Protein AF-A0A6G3RUU0-F1 (afdb_monomer)

Radius of gyration: 17.12 Å; Cα contacts (8 Å, |Δi|>4): 110; chains: 1; bounding box: 38×33×56 Å

pLDDT: mean 94.68, std 4.27, range [67.31, 98.31]

Solvent-accessible surface area (backbone atoms only — not comparable to full-atom values): 7045 Å² total; per-residue (Å²): 132,78,93,78,87,85,86,60,63,94,86,61,65,78,88,52,87,84,33,32,62,54,44,80,46,67,61,41,59,69,44,55,69,42,100,46,100,52,20,55,63,53,42,40,53,44,52,52,56,55,50,67,46,28,28,54,63,96,75,62,25,47,76,47,75,49,57,71,72,86,40,67,50,52,48,21,61,77,68,71,31,66,65,66,47,52,55,51,54,51,51,55,24,53,77,71,58,35,68,85,77,38,86,86,84,86,88,86,76,78,83,132

Secondary structure (DSSP, 8-state):
---------TT-----TT-BSEEEE--HHHHHTSS-TTHHHHHHHHHHHHHTTBPPGGGT-EEEE-S-TTSHHHHHHHHT-HHHHHHHHHHHHHHHT-TTSS----------

Mean predicted aligned error: 3.76 Å

Sequence (112 aa):
GAPALVVSTPGAEPVAEGGYAAALLLDGWAMLGRPDLRAAEDALRRWIGAAALVRPQEAGGTVVIMAEPTLRPVQALVRWDPAGHAVRELAERAELGFPPVSRMASVSGAPE

Structure (mmCIF, N/CA/C/O backbone):
data_AF-A0A6G3RUU0-F1
#
_entry.id   AF-A0A6G3RUU0-F1
#
loop_
_atom_site.group_PDB
_atom_site.id
_atom_site.type_symbol
_atom_site.label_atom_id
_atom_site.label_alt_id
_atom_site.label_comp_id
_atom_site.label_asym_id
_atom_site.label_entity_id
_atom_site.label_seq_id
_atom_site.pdbx_PDB_ins_code
_atom_site.Cartn_x
_atom_site.Cartn_y
_atom_site.Cartn_z
_atom_site.occupancy
_atom_site.B_iso_or_equiv
_atom_site.auth_seq_id
_atom_site.auth_comp_id
_atom_site.auth_asym_id
_atom_site.auth_atom_id
_atom_site.pdbx_PDB_model_num
ATOM 1 N N . GLY A 1 1 ? -14.092 10.480 21.339 1.00 67.31 1 GLY A N 1
ATOM 2 C CA . GLY A 1 1 ? -15.148 11.058 20.480 1.00 67.31 1 GLY A CA 1
ATOM 3 C C . GLY A 1 1 ? -16.271 10.058 20.278 1.00 67.31 1 GLY A C 1
ATOM 4 O O . GLY A 1 1 ? -16.137 8.926 20.730 1.00 67.31 1 GLY A O 1
ATOM 5 N N . ALA A 1 2 ? -17.364 10.465 19.629 1.00 86.88 2 ALA A N 1
ATOM 6 C CA . ALA A 1 2 ? -18.392 9.523 19.183 1.00 86.88 2 ALA A CA 1
ATOM 7 C C . ALA A 1 2 ? -17.839 8.617 18.061 1.00 86.88 2 ALA A C 1
ATOM 9 O O . ALA A 1 2 ? -16.938 9.049 17.337 1.00 86.88 2 ALA A O 1
ATOM 10 N N . PRO A 1 3 ? -18.352 7.385 17.902 1.00 91.75 3 PRO A N 1
ATOM 11 C CA . PRO A 1 3 ? -18.002 6.535 16.768 1.00 91.75 3 PRO A CA 1
ATOM 12 C C . PRO A 1 3 ? -18.292 7.239 15.437 1.00 91.75 3 PRO A C 1
ATOM 14 O O . PRO A 1 3 ? -19.373 7.800 15.257 1.00 91.75 3 PRO A O 1
ATOM 17 N N . ALA A 1 4 ? -17.336 7.204 14.511 1.00 94.19 4 ALA A N 1
ATOM 18 C CA . ALA A 1 4 ? -17.455 7.837 13.203 1.00 94.19 4 ALA A CA 1
ATOM 19 C C . ALA A 1 4 ? -16.736 7.017 12.126 1.00 94.19 4 ALA A C 1
ATOM 21 O O . ALA A 1 4 ? -15.7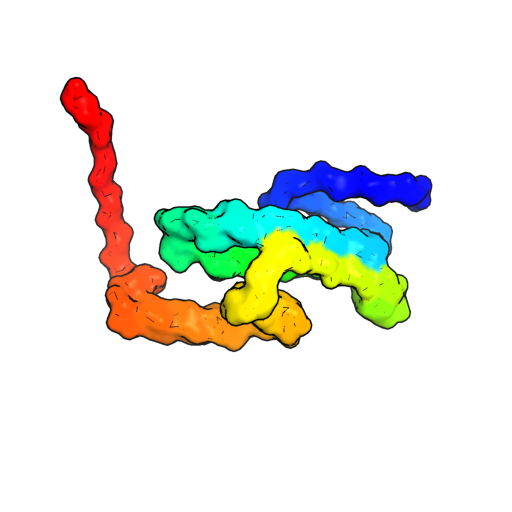44 6.342 12.405 1.00 94.19 4 ALA A O 1
ATOM 22 N N . LEU A 1 5 ? -17.230 7.116 10.891 1.00 95.94 5 LEU A N 1
ATOM 23 C CA . LEU A 1 5 ? -16.543 6.639 9.695 1.00 95.94 5 LEU A CA 1
ATOM 24 C C . LEU A 1 5 ? -15.839 7.826 9.036 1.00 95.94 5 LEU A C 1
ATOM 26 O O . LEU A 1 5 ? -16.473 8.838 8.744 1.00 95.94 5 LEU A O 1
ATOM 30 N N . VAL A 1 6 ? -14.540 7.688 8.790 1.00 96.25 6 VAL A N 1
ATOM 31 C CA . VAL A 1 6 ? -13.748 8.683 8.063 1.00 96.25 6 VAL A CA 1
ATOM 32 C C . VAL A 1 6 ? -13.475 8.144 6.666 1.00 96.25 6 VAL A C 1
ATOM 34 O O . VAL A 1 6 ? -12.916 7.060 6.519 1.00 96.25 6 VAL A O 1
ATOM 37 N N . VAL A 1 7 ? -13.881 8.901 5.647 1.00 96.19 7 VAL A N 1
ATOM 38 C CA . VAL A 1 7 ? -13.552 8.627 4.245 1.00 96.19 7 VAL A CA 1
ATOM 39 C C . VAL A 1 7 ? -12.529 9.663 3.807 1.00 96.19 7 VAL A C 1
ATOM 41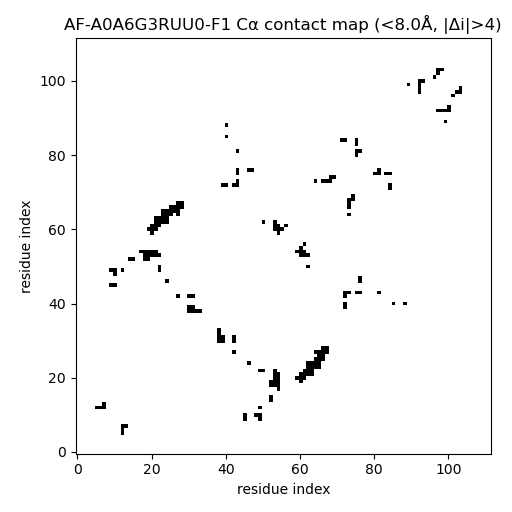 O O . VAL A 1 7 ? -12.780 10.864 3.908 1.00 96.19 7 VAL A O 1
ATOM 44 N N . SER A 1 8 ? -11.379 9.201 3.331 1.00 93.56 8 SER A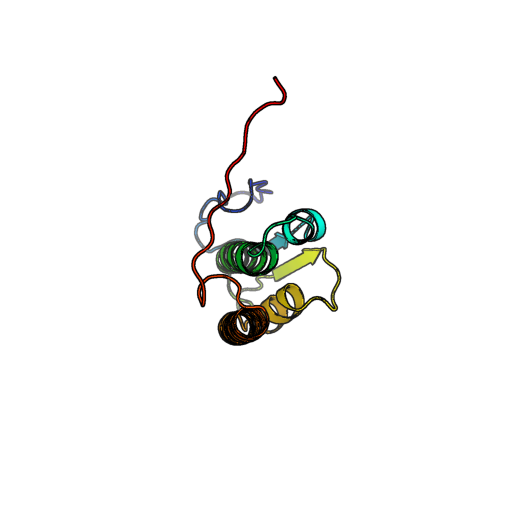 N 1
ATOM 45 C CA . SER A 1 8 ? -10.261 10.065 2.961 1.00 93.56 8 SER A CA 1
ATOM 46 C C . SER A 1 8 ? -9.694 9.661 1.611 1.00 93.56 8 SER A C 1
ATOM 48 O O . SER A 1 8 ? -9.633 8.483 1.266 1.00 93.56 8 SER A O 1
ATOM 50 N N . THR A 1 9 ? -9.242 10.658 0.854 1.00 91.31 9 THR A N 1
ATOM 51 C CA . THR A 1 9 ? -8.378 10.428 -0.304 1.00 91.31 9 THR A CA 1
ATOM 52 C C . THR A 1 9 ? -7.099 9.730 0.172 1.00 91.31 9 THR A C 1
ATOM 54 O O . THR A 1 9 ? -6.526 10.198 1.157 1.00 91.31 9 THR A O 1
ATOM 57 N N . PRO A 1 10 ? -6.608 8.673 -0.506 1.00 88.94 10 PRO A N 1
ATOM 58 C CA . PRO A 1 10 ? -5.426 7.946 -0.051 1.00 88.94 10 PRO A CA 1
ATOM 59 C C . PRO A 1 10 ? -4.214 8.859 0.166 1.00 88.94 10 PRO A C 1
ATOM 61 O O . PRO A 1 10 ? -3.743 9.488 -0.791 1.00 88.94 10 PRO A O 1
ATOM 64 N N . GLY A 1 11 ? -3.678 8.886 1.385 1.00 89.94 11 GLY A N 1
ATOM 65 C CA . GLY A 1 11 ? -2.588 9.769 1.821 1.00 89.94 11 GLY A CA 1
ATOM 66 C C . GLY A 1 11 ? -3.035 11.082 2.481 1.00 89.94 11 GLY A C 1
ATOM 67 O O . GLY A 1 11 ? -2.181 11.892 2.836 1.00 89.94 11 GLY A O 1
ATOM 68 N N . ALA A 1 12 ? -4.341 11.319 2.618 1.00 95.00 12 ALA A N 1
ATOM 69 C CA . ALA A 1 12 ? -4.928 12.469 3.312 1.00 95.00 12 ALA A CA 1
ATOM 70 C C . ALA A 1 12 ? -5.751 12.045 4.543 1.00 95.00 12 ALA A C 1
ATOM 72 O O . ALA A 1 12 ? -6.627 12.783 5.000 1.00 95.00 12 ALA A O 1
ATOM 73 N N . GLU A 1 13 ? -5.512 10.839 5.053 1.00 95.50 13 GLU A N 1
ATOM 74 C CA . GLU A 1 13 ? -6.140 10.327 6.262 1.00 95.50 13 GLU A CA 1
ATOM 75 C C . GLU A 1 13 ? -5.738 11.204 7.463 1.00 95.50 13 GLU A C 1
ATOM 77 O O . GLU A 1 13 ? -4.544 11.431 7.689 1.00 95.50 13 GLU A O 1
ATOM 82 N N . PRO A 1 14 ? -6.696 11.729 8.248 1.00 95.62 14 PRO A N 1
ATOM 83 C CA . PRO A 1 14 ? -6.356 12.485 9.442 1.00 95.62 14 PRO A CA 1
ATOM 84 C C . PRO A 1 14 ? -5.755 11.567 10.512 1.00 95.62 14 PRO A C 1
ATOM 86 O O . PRO A 1 14 ? -6.042 10.376 10.587 1.00 95.62 14 PRO A O 1
ATOM 89 N N . VAL A 1 15 ? -4.929 12.127 11.392 1.00 95.81 15 VAL A N 1
ATOM 90 C CA . VAL A 1 15 ? -4.402 11.372 12.534 1.00 95.81 15 VAL A CA 1
ATOM 91 C C . VAL A 1 15 ? -5.449 11.378 13.646 1.00 95.81 15 VAL A C 1
ATOM 93 O O . VAL A 1 15 ? -5.780 12.432 14.187 1.00 95.81 15 VAL A O 1
ATOM 96 N N . ALA A 1 16 ? -5.977 10.202 13.986 1.00 93.38 16 ALA A N 1
ATOM 97 C CA . ALA A 1 16 ? -6.882 10.031 15.116 1.00 93.38 16 ALA A CA 1
ATOM 98 C C . ALA A 1 16 ? -6.093 9.841 16.421 1.00 93.38 16 ALA A C 1
ATOM 100 O O . ALA A 1 16 ? -5.178 9.018 16.492 1.00 93.38 16 ALA A O 1
ATOM 101 N N . GLU A 1 17 ? -6.469 10.565 17.475 1.00 91.88 17 GLU A N 1
ATOM 102 C CA . GLU A 1 17 ? -5.921 10.347 18.816 1.00 91.88 17 GLU A CA 1
ATOM 103 C C . GLU A 1 17 ? -6.217 8.910 19.282 1.00 91.88 17 GLU A C 1
ATOM 105 O O . GLU A 1 17 ? -7.360 8.456 19.233 1.00 91.88 17 GLU A O 1
ATOM 110 N N . GLY A 1 18 ? -5.180 8.174 19.695 1.00 92.62 18 GLY A N 1
ATOM 111 C CA . GLY A 1 18 ? -5.287 6.754 20.059 1.00 92.62 18 GLY A CA 1
ATOM 112 C C . GLY A 1 18 ? -5.385 5.779 18.874 1.00 92.62 18 GLY A C 1
ATOM 113 O O . GLY A 1 18 ? -5.454 4.570 19.096 1.00 92.62 18 GLY A O 1
ATOM 114 N N . GLY A 1 19 ? -5.347 6.283 17.637 1.00 96.81 19 GLY A N 1
ATOM 115 C CA . GLY A 1 19 ? -5.412 5.491 16.411 1.00 96.81 19 GLY A CA 1
ATOM 116 C C . GLY A 1 19 ? -6.824 5.032 16.041 1.00 96.81 19 GLY A C 1
ATOM 117 O O . GLY A 1 19 ? -7.751 4.996 16.854 1.00 96.81 19 GLY A O 1
ATOM 118 N N . TYR A 1 20 ? -6.998 4.658 14.777 1.00 97.81 20 TYR A N 1
ATOM 119 C CA . TYR A 1 20 ? -8.253 4.096 14.294 1.00 97.81 20 TYR A CA 1
ATOM 120 C C . TYR A 1 20 ? -8.487 2.697 14.866 1.00 97.81 20 TYR A C 1
ATOM 122 O O . TYR A 1 20 ? -7.558 1.903 15.007 1.00 97.81 20 TYR A O 1
ATOM 130 N N . ALA A 1 21 ? -9.750 2.364 15.144 1.00 97.62 21 ALA A N 1
ATOM 131 C CA . ALA A 1 21 ? -10.126 1.002 15.518 1.00 97.62 21 ALA A CA 1
ATOM 132 C C . ALA A 1 21 ? -9.955 0.019 14.349 1.00 97.62 21 ALA A C 1
ATOM 134 O O . ALA A 1 21 ? -9.618 -1.142 14.566 1.00 97.62 21 ALA A O 1
ATOM 135 N N . ALA A 1 22 ? -10.166 0.488 13.117 1.00 97.94 22 ALA A N 1
ATOM 136 C CA . ALA A 1 22 ? -9.927 -0.285 11.912 1.00 97.94 22 ALA A CA 1
ATOM 137 C C . ALA A 1 22 ? -9.663 0.613 10.694 1.00 97.94 22 ALA A C 1
ATOM 139 O O . ALA A 1 22 ? -10.069 1.775 10.689 1.00 97.94 22 ALA A O 1
ATOM 140 N N . ALA A 1 23 ? -9.047 0.048 9.654 1.00 97.62 23 ALA A N 1
ATOM 141 C CA . ALA A 1 23 ? -8.955 0.646 8.322 1.00 97.62 23 ALA A CA 1
ATOM 142 C C . ALA A 1 23 ? -9.456 -0.325 7.245 1.00 97.62 23 ALA A C 1
ATOM 144 O O . ALA A 1 23 ? -9.191 -1.529 7.298 1.00 97.62 23 ALA A O 1
ATOM 145 N N . LEU A 1 24 ? -10.152 0.225 6.249 1.00 97.50 24 LEU A N 1
ATOM 146 C CA . LEU A 1 24 ? -10.579 -0.477 5.042 1.00 97.50 24 LEU A CA 1
ATOM 147 C C . LEU A 1 24 ? -9.822 0.111 3.849 1.00 97.50 24 LEU A C 1
ATOM 149 O O . LEU A 1 24 ? -10.060 1.252 3.457 1.00 97.50 24 LEU A O 1
ATOM 153 N N . LEU A 1 25 ? -8.904 -0.665 3.281 1.00 96.75 25 LEU A N 1
ATOM 154 C CA . LEU A 1 25 ? -8.152 -0.305 2.084 1.00 96.75 25 LEU A CA 1
ATOM 155 C C . LEU A 1 25 ? -8.917 -0.824 0.867 1.00 96.75 25 LEU A C 1
ATOM 157 O O . LEU A 1 25 ? -8.866 -2.012 0.538 1.00 96.75 25 LEU A O 1
ATOM 161 N N . LEU A 1 26 ? -9.681 0.069 0.249 1.00 94.06 26 LEU A N 1
ATOM 162 C CA . LEU A 1 26 ? -10.563 -0.246 -0.871 1.00 94.06 26 LEU A CA 1
ATOM 163 C C . LEU A 1 26 ? -9.866 -0.014 -2.217 1.00 94.06 26 LEU A C 1
ATOM 165 O O . LEU A 1 26 ? -8.843 0.664 -2.296 1.00 94.06 26 LEU A O 1
ATOM 169 N N . ASP A 1 27 ? -10.438 -0.600 -3.270 1.00 90.25 27 ASP A N 1
ATOM 170 C CA . ASP A 1 27 ? -10.041 -0.379 -4.664 1.00 90.25 27 ASP A CA 1
ATOM 171 C C . ASP A 1 27 ? -8.549 -0.599 -4.950 1.00 90.25 27 ASP A C 1
ATOM 173 O O . ASP A 1 27 ? -7.915 0.164 -5.682 1.00 90.25 27 ASP A O 1
ATOM 177 N N . GLY A 1 28 ? -7.971 -1.686 -4.422 1.00 89.50 28 GLY A N 1
ATOM 178 C CA . GLY A 1 28 ? -6.558 -1.996 -4.660 1.00 89.50 28 GLY A CA 1
ATOM 179 C C . GLY A 1 28 ? -6.205 -2.102 -6.151 1.00 89.50 28 GLY A C 1
ATOM 180 O O . GLY A 1 28 ? -5.109 -1.718 -6.561 1.00 89.50 28 GLY A O 1
ATOM 181 N N . TRP 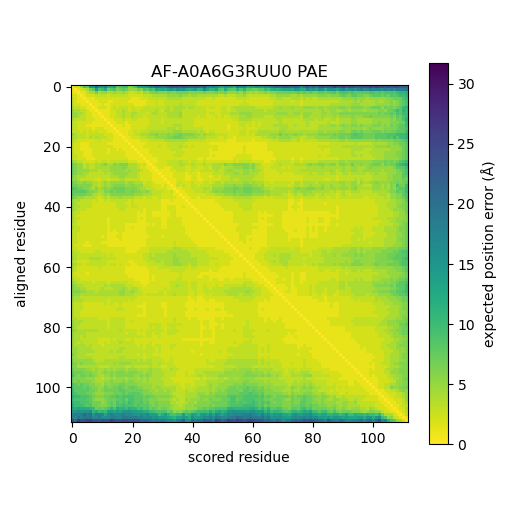A 1 29 ? -7.167 -2.527 -6.977 1.00 91.94 29 TRP A N 1
ATOM 182 C CA . TRP A 1 29 ? -7.065 -2.561 -8.438 1.00 91.94 29 TRP A CA 1
ATOM 183 C C . TRP A 1 29 ? -6.829 -1.174 -9.058 1.00 91.94 29 TRP A C 1
ATOM 185 O O . TRP A 1 29 ? -6.078 -1.065 -10.023 1.00 91.94 29 TRP A O 1
ATOM 195 N N . ALA A 1 30 ? -7.413 -0.108 -8.502 1.00 92.31 30 ALA A N 1
ATOM 196 C CA . ALA A 1 30 ? -7.299 1.242 -9.049 1.00 92.31 30 ALA A CA 1
ATOM 197 C C . ALA A 1 30 ? -5.889 1.814 -8.850 1.00 92.31 30 ALA A C 1
ATOM 199 O O . ALA A 1 30 ? -5.379 2.547 -9.696 1.00 92.31 30 ALA A O 1
ATOM 200 N N . MET A 1 31 ? -5.235 1.457 -7.741 1.00 92.81 31 MET A N 1
ATOM 201 C CA . MET A 1 31 ? -3.845 1.836 -7.492 1.00 92.81 31 MET A CA 1
ATOM 202 C C . MET A 1 31 ? -2.867 0.995 -8.317 1.00 92.81 31 MET A C 1
ATOM 204 O O . MET A 1 31 ? -1.941 1.542 -8.913 1.00 92.81 31 MET A O 1
ATOM 208 N N . LEU A 1 32 ? -3.087 -0.321 -8.362 1.00 94.25 32 LEU A N 1
ATOM 209 C CA . LEU A 1 32 ? -2.179 -1.274 -9.003 1.00 94.25 32 LEU A CA 1
ATOM 210 C C . LEU A 1 32 ? -2.311 -1.329 -10.529 1.00 94.25 32 LEU A C 1
ATOM 212 O O . LEU A 1 32 ? -1.354 -1.686 -11.204 1.00 94.25 32 LEU A O 1
ATOM 216 N N . GLY A 1 33 ? -3.472 -0.972 -11.080 1.00 92.88 33 GLY A N 1
ATOM 217 C CA . GLY A 1 33 ? -3.729 -0.960 -12.522 1.00 92.88 33 GLY A CA 1
ATOM 218 C C . GLY A 1 33 ? -3.193 0.276 -13.249 1.00 92.88 33 GLY A C 1
ATOM 219 O O . GLY A 1 33 ? -3.392 0.407 -14.456 1.00 92.88 33 GLY A O 1
ATOM 220 N N . ARG A 1 34 ? -2.538 1.207 -12.541 1.00 93.38 34 ARG A N 1
ATOM 221 C CA . ARG A 1 34 ? -1.932 2.391 -13.161 1.00 93.38 34 ARG A CA 1
ATOM 222 C C . ARG A 1 34 ? -0.781 1.971 -14.085 1.00 93.38 34 ARG A C 1
ATOM 224 O O . ARG A 1 34 ? 0.070 1.199 -13.647 1.00 93.38 34 ARG A O 1
ATOM 231 N N . PRO A 1 35 ? -0.684 2.523 -15.310 1.00 91.31 35 PRO A N 1
ATOM 232 C CA . PRO A 1 35 ? 0.435 2.273 -16.219 1.00 91.31 35 PRO A CA 1
ATOM 233 C C . PRO A 1 35 ? 1.672 3.076 -15.781 1.00 91.31 35 PRO A C 1
ATOM 235 O O . PRO A 1 35 ? 2.139 3.976 -16.473 1.00 91.31 35 PRO A O 1
ATOM 238 N N . ASP A 1 36 ? 2.158 2.790 -14.578 1.00 91.06 36 ASP A N 1
ATOM 239 C CA . ASP A 1 36 ? 3.232 3.500 -13.894 1.00 91.06 36 ASP A CA 1
ATOM 240 C C . ASP A 1 36 ? 4.209 2.469 -13.316 1.00 91.06 36 ASP A C 1
ATOM 242 O O . ASP A 1 36 ? 3.800 1.562 -12.590 1.00 91.06 36 ASP A O 1
ATOM 246 N N . LEU A 1 37 ? 5.508 2.617 -13.602 1.00 90.44 37 L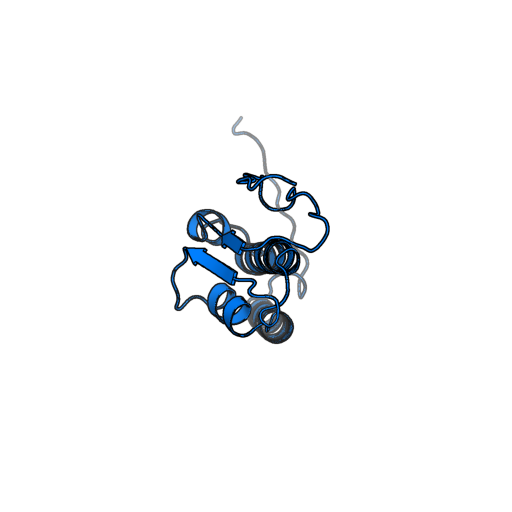EU A N 1
ATOM 247 C CA . LEU A 1 37 ? 6.558 1.722 -13.093 1.00 90.44 37 LEU A CA 1
ATOM 248 C C . LEU A 1 37 ? 6.595 1.660 -11.560 1.00 90.44 37 LEU A C 1
ATOM 250 O O . LEU A 1 37 ? 7.151 0.718 -10.995 1.00 90.44 37 LEU A O 1
ATOM 254 N N . ARG A 1 38 ? 6.048 2.674 -10.882 1.00 92.44 38 ARG A N 1
ATOM 255 C CA . ARG A 1 38 ? 5.996 2.787 -9.421 1.00 92.44 38 ARG A CA 1
ATOM 256 C C . ARG A 1 38 ? 4.644 2.415 -8.827 1.00 92.44 38 ARG A C 1
ATOM 258 O O . ARG A 1 38 ? 4.498 2.529 -7.616 1.00 92.44 38 ARG A O 1
ATOM 265 N N . ALA A 1 39 ? 3.678 1.944 -9.620 1.00 95.19 39 ALA A N 1
ATOM 266 C CA . ALA A 1 39 ? 2.328 1.647 -9.134 1.00 95.19 39 ALA A CA 1
ATOM 267 C C . ALA A 1 39 ? 2.326 0.709 -7.912 1.00 95.19 39 ALA A C 1
ATOM 269 O O . ALA A 1 39 ? 1.674 1.006 -6.912 1.00 95.19 39 ALA A O 1
ATOM 270 N N . ALA A 1 40 ? 3.100 -0.380 -7.962 1.00 95.25 40 ALA A N 1
ATOM 271 C CA . ALA A 1 40 ? 3.223 -1.342 -6.867 1.00 95.25 40 ALA A CA 1
ATOM 272 C C . ALA A 1 40 ? 3.838 -0.725 -5.595 1.00 95.25 40 ALA A C 1
ATOM 274 O O . ALA A 1 40 ? 3.255 -0.823 -4.512 1.00 95.25 40 ALA A O 1
ATOM 275 N N . GLU A 1 41 ? 4.978 -0.042 -5.735 1.00 95.50 41 GLU A N 1
ATOM 276 C CA . GLU A 1 41 ? 5.688 0.622 -4.634 1.00 95.50 41 GLU A CA 1
ATOM 277 C C . GLU A 1 41 ? 4.835 1.720 -3.984 1.00 95.50 41 GLU A C 1
ATOM 279 O O . GLU A 1 41 ? 4.738 1.805 -2.757 1.00 95.50 41 GLU A O 1
ATOM 284 N N . ASP A 1 42 ? 4.190 2.555 -4.800 1.00 95.81 42 ASP A N 1
ATOM 285 C CA . ASP A 1 42 ? 3.337 3.642 -4.333 1.00 95.81 42 ASP A CA 1
ATOM 286 C C . ASP A 1 42 ? 2.069 3.110 -3.656 1.00 95.81 42 ASP A C 1
ATOM 288 O O . ASP A 1 42 ? 1.659 3.666 -2.633 1.00 95.81 42 ASP A O 1
ATOM 292 N N . ALA A 1 43 ? 1.466 2.036 -4.180 1.00 96.50 43 ALA A N 1
ATOM 293 C CA . ALA A 1 43 ? 0.333 1.368 -3.546 1.00 96.50 43 ALA A CA 1
ATOM 294 C C . ALA A 1 43 ? 0.707 0.850 -2.157 1.00 96.50 43 ALA A C 1
ATOM 296 O O . ALA A 1 43 ? 0.076 1.236 -1.170 1.00 96.50 43 ALA A O 1
ATOM 297 N N . LEU A 1 44 ? 1.789 0.070 -2.062 1.00 97.62 44 LEU A N 1
ATOM 298 C CA . LEU A 1 44 ? 2.252 -0.459 -0.783 1.00 97.62 44 LEU A CA 1
ATOM 299 C C . LEU A 1 44 ? 2.596 0.662 0.206 1.00 97.62 44 LEU A C 1
ATOM 301 O O . LEU A 1 44 ? 2.202 0.584 1.370 1.00 97.62 44 LEU A O 1
ATOM 305 N N . ARG A 1 45 ? 3.266 1.732 -0.251 1.00 96.88 45 ARG A N 1
ATOM 306 C CA . ARG A 1 45 ? 3.586 2.896 0.591 1.00 96.88 45 ARG A CA 1
ATOM 307 C C . ARG A 1 45 ? 2.326 3.519 1.190 1.00 96.88 45 ARG A C 1
ATOM 309 O O . ARG A 1 45 ? 2.310 3.796 2.388 1.00 96.88 45 ARG A O 1
ATOM 316 N N . ARG A 1 46 ? 1.278 3.748 0.387 1.00 96.31 46 ARG A N 1
ATOM 317 C CA . ARG A 1 46 ? 0.026 4.336 0.898 1.00 96.31 46 ARG A CA 1
ATOM 318 C C . ARG A 1 46 ? -0.702 3.388 1.843 1.00 96.31 46 ARG A C 1
ATOM 320 O O . ARG A 1 46 ? -1.165 3.830 2.887 1.00 96.31 46 ARG A O 1
ATOM 327 N N . TRP A 1 47 ? -0.765 2.100 1.516 1.00 97.50 47 TRP A N 1
ATOM 328 C CA . TRP A 1 47 ? -1.432 1.105 2.358 1.00 97.50 47 TRP A CA 1
ATOM 329 C C . TRP A 1 47 ? -0.763 0.938 3.715 1.00 97.50 47 TRP A C 1
ATOM 331 O O . TRP A 1 47 ? -1.459 0.900 4.724 1.00 97.50 47 TRP A O 1
ATOM 341 N N . ILE A 1 48 ? 0.569 0.895 3.758 1.00 97.50 48 ILE A N 1
ATOM 342 C CA . ILE A 1 48 ? 1.318 0.840 5.018 1.00 97.50 48 ILE A CA 1
ATOM 343 C C . ILE A 1 48 ? 1.133 2.132 5.813 1.00 97.50 48 ILE A C 1
ATOM 345 O O . ILE A 1 48 ? 0.933 2.067 7.022 1.00 97.50 48 ILE A O 1
ATOM 349 N N . GLY A 1 49 ? 1.142 3.293 5.148 1.00 97.19 49 GLY A N 1
ATOM 350 C CA . GLY A 1 49 ? 0.865 4.578 5.794 1.00 97.19 49 GLY A CA 1
ATOM 351 C C . GLY A 1 49 ? -0.508 4.607 6.470 1.00 97.19 49 GLY A C 1
ATOM 352 O O . GLY A 1 49 ? -0.599 4.931 7.649 1.00 97.19 49 GLY A O 1
ATOM 353 N N . ALA A 1 50 ? -1.558 4.190 5.760 1.00 97.25 50 ALA A N 1
ATOM 354 C CA . ALA A 1 50 ? -2.909 4.109 6.311 1.00 97.25 50 ALA A CA 1
ATOM 355 C C . ALA A 1 50 ? -3.031 3.036 7.411 1.00 97.25 50 ALA A C 1
ATOM 357 O O . ALA A 1 50 ? -3.642 3.282 8.450 1.00 97.25 50 ALA A O 1
ATOM 358 N N . ALA A 1 51 ? -2.415 1.864 7.225 1.00 97.50 51 ALA A N 1
ATOM 359 C CA . ALA A 1 51 ? -2.391 0.795 8.222 1.00 97.50 51 ALA A CA 1
ATOM 360 C C . ALA A 1 51 ? -1.703 1.230 9.526 1.00 97.50 51 ALA A C 1
ATOM 362 O O . ALA A 1 51 ? -2.158 0.861 10.603 1.00 97.50 51 ALA A O 1
ATOM 363 N N . ALA A 1 52 ? -0.659 2.059 9.442 1.00 97.25 52 ALA A N 1
ATOM 364 C CA . ALA A 1 52 ? 0.047 2.593 10.605 1.00 97.25 52 ALA A CA 1
ATOM 365 C C . ALA A 1 52 ? -0.786 3.587 11.438 1.00 97.25 52 ALA A C 1
ATOM 367 O O . ALA A 1 52 ? -0.431 3.864 12.581 1.00 97.25 52 ALA A O 1
ATOM 368 N N . LEU A 1 53 ? -1.891 4.116 10.897 1.00 97.69 53 LEU A N 1
ATOM 369 C CA . LEU A 1 53 ? -2.838 4.942 11.656 1.00 97.69 53 LEU A CA 1
ATOM 370 C C . LEU A 1 53 ? -3.815 4.097 12.487 1.00 97.69 53 LEU A C 1
ATOM 372 O O . LEU A 1 53 ? -4.526 4.636 13.339 1.00 97.69 53 LEU A O 1
ATOM 376 N N . VAL A 1 54 ? -3.886 2.787 12.241 1.00 98.31 54 VAL A N 1
ATOM 377 C CA . VAL A 1 54 ? -4.700 1.856 13.026 1.00 98.31 54 VAL A CA 1
ATOM 378 C C . VAL A 1 54 ? -3.952 1.506 14.304 1.00 98.31 54 VAL A C 1
ATOM 380 O O . VAL A 1 54 ? -2.742 1.283 14.299 1.00 98.31 54 VAL A O 1
ATOM 383 N N . ARG A 1 55 ? -4.677 1.454 15.422 1.00 97.69 55 ARG A N 1
ATOM 384 C CA . ARG A 1 55 ? -4.105 1.034 16.705 1.00 97.69 55 ARG A CA 1
ATOM 385 C C . ARG A 1 55 ? -3.511 -0.387 16.613 1.00 97.69 55 ARG A C 1
ATOM 387 O O . ARG A 1 55 ? -3.956 -1.171 15.774 1.00 97.69 55 ARG A O 1
ATOM 394 N N . PRO A 1 56 ? -2.566 -0.761 17.490 1.00 96.62 56 PRO A N 1
ATOM 395 C CA . PRO A 1 56 ? -1.971 -2.095 17.471 1.00 96.62 56 PRO A CA 1
ATOM 396 C C . PRO A 1 56 ? -2.991 -3.231 17.621 1.00 96.62 56 PRO A C 1
ATOM 398 O O . PRO A 1 56 ? -4.088 -3.048 18.164 1.00 96.62 56 PRO A O 1
ATOM 401 N N . GLN A 1 57 ? -2.614 -4.432 17.181 1.00 95.50 57 GLN A N 1
ATOM 402 C CA . GLN A 1 57 ? -3.478 -5.612 17.262 1.00 95.50 57 GLN A CA 1
ATOM 403 C C . GLN A 1 57 ? -3.812 -5.969 18.717 1.00 95.50 57 GLN A C 1
ATOM 405 O O . GLN A 1 57 ? -4.956 -6.316 19.008 1.00 95.50 57 GLN A O 1
ATOM 410 N N . GLU A 1 58 ? -2.863 -5.816 19.644 1.00 97.31 58 GLU A N 1
ATOM 411 C CA . GLU A 1 58 ? -3.075 -6.009 21.084 1.00 97.31 58 GLU A CA 1
ATOM 412 C C . GLU A 1 58 ? -4.111 -5.041 21.681 1.00 97.31 58 GLU A C 1
ATOM 414 O O . GLU A 1 58 ? -4.733 -5.349 22.696 1.00 97.31 58 GLU A O 1
ATOM 419 N N . ALA A 1 59 ? -4.355 -3.905 21.020 1.00 96.81 59 ALA A N 1
ATOM 420 C CA . ALA A 1 59 ? -5.416 -2.957 21.351 1.00 96.81 59 ALA A CA 1
ATOM 421 C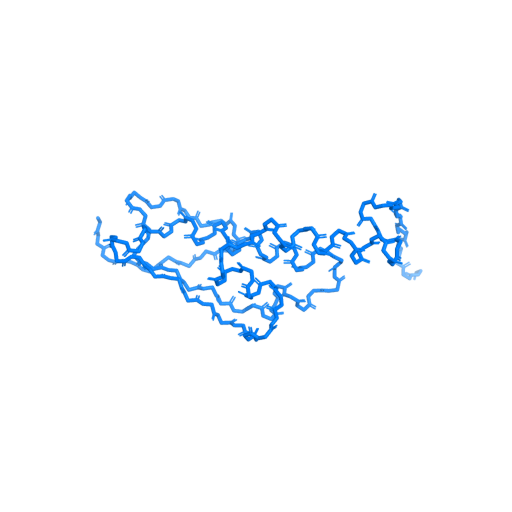 C . ALA A 1 59 ? -6.701 -3.188 20.526 1.00 96.81 59 ALA A C 1
ATOM 423 O O . ALA A 1 59 ? -7.628 -2.378 20.579 1.00 96.81 59 ALA A O 1
ATOM 424 N N . GLY A 1 60 ? -6.773 -4.278 19.754 1.00 96.81 60 GLY A N 1
ATOM 425 C CA . GLY A 1 60 ? -7.917 -4.652 18.924 1.00 96.81 60 GLY A CA 1
ATOM 426 C C . GLY A 1 60 ? -8.036 -3.847 17.630 1.00 96.81 60 GLY A C 1
ATOM 427 O O . GLY A 1 60 ? -9.155 -3.536 17.219 1.00 96.81 60 GLY A O 1
ATOM 428 N N . GLY A 1 61 ? -6.921 -3.411 17.041 1.00 98.06 61 GLY A N 1
ATOM 429 C CA . GLY A 1 61 ? -6.895 -2.807 15.708 1.00 98.06 61 GLY A CA 1
ATOM 430 C C . GLY A 1 61 ? -7.037 -3.834 14.585 1.00 98.06 61 GLY A C 1
ATOM 431 O O . GLY A 1 61 ? -6.647 -4.992 14.732 1.00 98.06 61 GLY A O 1
ATOM 432 N N . THR A 1 62 ? -7.617 -3.440 13.451 1.00 98.06 62 THR A N 1
ATOM 433 C CA . THR A 1 62 ? -7.779 -4.332 12.289 1.00 98.06 62 THR A CA 1
ATOM 434 C C . THR A 1 62 ? -7.620 -3.582 10.972 1.00 98.06 62 THR A C 1
ATOM 436 O O . THR A 1 62 ? -8.206 -2.523 10.773 1.00 98.06 62 THR A O 1
ATOM 439 N N . VAL A 1 63 ? -6.864 -4.154 10.038 1.00 98.06 63 VAL A N 1
ATOM 440 C CA . VAL A 1 63 ? -6.741 -3.645 8.667 1.00 98.06 63 VAL A CA 1
ATOM 441 C C . VAL A 1 63 ? -7.318 -4.686 7.720 1.00 98.06 63 VAL A C 1
ATOM 443 O O . VAL A 1 63 ? -6.948 -5.857 7.786 1.00 98.06 63 VAL A O 1
ATOM 446 N N . VAL A 1 64 ? -8.210 -4.260 6.831 1.00 97.44 64 VAL A N 1
ATOM 447 C CA . VAL A 1 64 ? -8.755 -5.101 5.758 1.00 97.44 64 VAL A CA 1
ATOM 448 C C . VAL A 1 64 ? -8.371 -4.483 4.424 1.00 97.44 64 VAL A C 1
ATOM 450 O O . VAL A 1 64 ? -8.526 -3.279 4.236 1.00 97.44 64 VAL A O 1
ATOM 453 N N . ILE A 1 65 ? -7.895 -5.305 3.491 1.00 97.12 65 ILE A N 1
ATOM 454 C CA . ILE A 1 65 ? -7.582 -4.892 2.123 1.00 97.12 65 ILE A CA 1
ATOM 455 C C . ILE A 1 65 ? -8.467 -5.633 1.121 1.00 97.12 65 ILE A C 1
ATOM 457 O O . ILE A 1 65 ? -8.623 -6.850 1.191 1.00 97.12 65 ILE A O 1
ATOM 461 N N . MET A 1 66 ? -9.031 -4.881 0.179 1.00 95.44 66 MET A N 1
ATOM 462 C CA . MET A 1 66 ? -9.806 -5.377 -0.958 1.00 95.44 66 MET A CA 1
ATOM 463 C C . MET A 1 66 ? -8.925 -5.344 -2.216 1.00 95.44 66 MET A C 1
ATOM 465 O O . MET A 1 66 ? -8.840 -4.329 -2.913 1.00 95.44 66 MET A O 1
ATOM 469 N N . ALA A 1 67 ? -8.219 -6.447 -2.473 1.00 94.44 67 ALA A N 1
ATOM 470 C CA . ALA A 1 67 ? -7.308 -6.619 -3.609 1.00 94.44 67 ALA A CA 1
ATOM 471 C C . ALA A 1 67 ? -7.102 -8.111 -3.942 1.00 94.44 67 ALA A C 1
ATOM 473 O O . ALA A 1 67 ? -7.424 -8.972 -3.125 1.00 94.44 67 ALA A O 1
ATOM 474 N N . GLU A 1 68 ? -6.534 -8.412 -5.117 1.00 95.25 68 GLU A N 1
ATOM 475 C CA . GLU A 1 68 ? -6.148 -9.781 -5.498 1.00 95.25 68 GLU A CA 1
ATOM 476 C C . GLU A 1 68 ? -5.090 -10.322 -4.513 1.00 95.25 68 GLU A C 1
ATOM 478 O O . GLU A 1 68 ? -3.976 -9.782 -4.452 1.00 95.25 68 GLU A O 1
ATOM 483 N N . PRO A 1 69 ? -5.409 -11.365 -3.722 1.00 94.00 69 PRO A N 1
ATOM 484 C CA . PRO A 1 69 ? -4.577 -11.794 -2.603 1.00 94.00 69 PRO A CA 1
ATOM 485 C C . PRO A 1 69 ? -3.204 -12.302 -3.027 1.00 94.00 69 PRO A C 1
ATOM 487 O O . PRO A 1 69 ? -2.274 -12.236 -2.228 1.00 94.00 69 PRO A O 1
ATOM 490 N N . THR A 1 70 ? -3.038 -12.796 -4.253 1.00 95.25 70 THR A N 1
ATOM 491 C CA . THR A 1 70 ? -1.758 -13.359 -4.709 1.00 95.25 70 THR A CA 1
ATOM 492 C C . THR A 1 70 ? -0.724 -12.304 -5.124 1.00 95.25 70 THR A C 1
ATOM 494 O O . THR A 1 70 ? 0.454 -12.632 -5.288 1.00 95.25 70 THR A O 1
ATOM 497 N N . LEU A 1 71 ? -1.110 -11.029 -5.245 1.00 96.00 71 LEU A N 1
ATOM 498 C CA . LEU A 1 71 ? -0.201 -9.962 -5.672 1.00 96.00 71 LEU A CA 1
ATOM 499 C C . LEU A 1 71 ? 0.884 -9.661 -4.632 1.00 96.00 71 LEU A C 1
ATOM 501 O O . LEU A 1 71 ? 0.621 -9.545 -3.433 1.00 96.00 71 LEU A O 1
ATOM 505 N N . ARG A 1 72 ? 2.119 -9.440 -5.103 1.00 95.88 72 ARG A N 1
ATOM 506 C CA . ARG A 1 72 ? 3.287 -9.187 -4.237 1.00 95.88 72 ARG A CA 1
ATOM 507 C C . ARG A 1 72 ? 3.102 -8.005 -3.268 1.00 95.88 72 ARG A C 1
ATOM 509 O O . ARG A 1 72 ? 3.434 -8.194 -2.101 1.00 95.88 72 ARG A O 1
ATOM 516 N N . PRO A 1 73 ? 2.556 -6.836 -3.666 1.00 97.12 73 PRO A N 1
ATOM 517 C CA . PRO A 1 73 ? 2.301 -5.737 -2.727 1.00 97.12 73 PRO A CA 1
ATOM 518 C C . PRO A 1 73 ? 1.306 -6.111 -1.619 1.00 97.12 73 PRO A C 1
ATOM 520 O O . PRO A 1 73 ? 1.516 -5.772 -0.458 1.00 97.12 73 PRO A O 1
ATOM 523 N N . VAL A 1 74 ? 0.255 -6.871 -1.944 1.00 97.62 74 VAL A N 1
ATOM 524 C CA . VAL A 1 74 ? -0.737 -7.340 -0.958 1.00 97.62 74 VAL A CA 1
ATOM 525 C C . VAL A 1 74 ? -0.079 -8.301 0.029 1.00 97.62 74 VAL A C 1
ATOM 527 O O . VAL A 1 74 ? -0.205 -8.159 1.243 1.00 97.62 74 VAL A O 1
ATOM 530 N N . GLN A 1 75 ? 0.705 -9.238 -0.494 1.00 97.81 75 GLN A N 1
ATOM 531 C CA . GLN A 1 75 ? 1.472 -10.196 0.293 1.00 97.81 75 GLN A CA 1
ATOM 532 C C . GLN A 1 75 ? 2.533 -9.533 1.188 1.00 97.81 75 GLN A C 1
ATOM 534 O O . GLN A 1 75 ? 2.797 -10.034 2.283 1.00 97.81 75 GLN A O 1
ATOM 539 N N . ALA A 1 76 ? 3.122 -8.419 0.749 1.00 98.25 76 ALA A N 1
ATOM 540 C CA . ALA A 1 76 ? 4.052 -7.619 1.540 1.00 98.25 76 ALA A CA 1
ATOM 541 C C . ALA A 1 76 ? 3.343 -6.873 2.677 1.00 98.25 76 ALA A C 1
ATOM 543 O O . ALA A 1 76 ? 3.846 -6.873 3.797 1.00 98.25 76 ALA A O 1
ATOM 544 N N . LEU A 1 77 ? 2.158 -6.304 2.427 1.00 97.81 77 LEU A N 1
ATOM 545 C CA . LEU A 1 77 ? 1.340 -5.680 3.471 1.00 97.81 77 LEU A CA 1
ATOM 546 C C . LEU A 1 77 ? 0.939 -6.698 4.547 1.00 97.81 77 LEU A C 1
ATOM 548 O O . LEU A 1 77 ? 1.142 -6.445 5.730 1.00 97.81 77 LEU A O 1
ATOM 552 N N . VAL A 1 78 ? 0.423 -7.863 4.138 1.00 96.81 78 VAL A N 1
ATOM 553 C CA . VAL A 1 78 ? -0.028 -8.924 5.059 1.00 96.81 78 VAL A CA 1
ATOM 554 C C . VAL A 1 78 ? 1.110 -9.437 5.943 1.00 96.81 78 VAL A C 1
ATOM 556 O O . VAL A 1 78 ? 0.900 -9.696 7.124 1.00 96.81 78 VAL A O 1
ATOM 559 N N . ARG A 1 79 ? 2.321 -9.579 5.389 1.00 96.62 79 ARG A N 1
ATOM 560 C CA . ARG A 1 79 ? 3.508 -10.007 6.150 1.00 96.62 79 ARG A CA 1
ATOM 561 C C . ARG A 1 79 ? 4.212 -8.870 6.886 1.00 96.62 79 ARG A C 1
ATOM 563 O O . ARG A 1 79 ? 5.169 -9.144 7.601 1.00 96.62 79 ARG A O 1
ATOM 570 N N . TRP A 1 80 ? 3.772 -7.628 6.688 1.00 96.94 80 TRP A N 1
ATOM 571 C CA . TRP A 1 80 ? 4.469 -6.429 7.144 1.00 96.94 80 TRP A CA 1
ATOM 572 C C . TRP A 1 80 ? 5.950 -6.398 6.707 1.00 96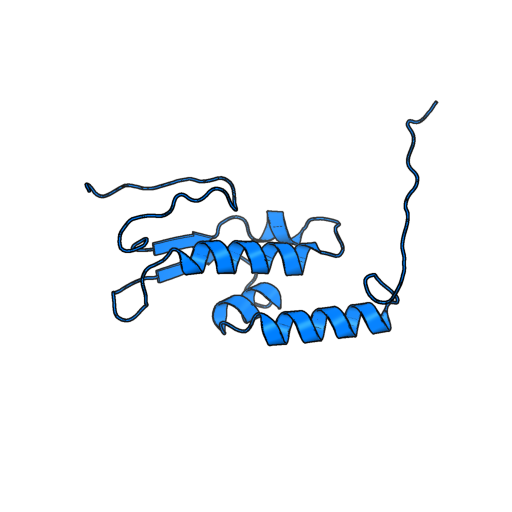.94 80 TRP A C 1
ATOM 574 O O . TRP A 1 80 ? 6.850 -6.124 7.497 1.00 96.94 80 TRP A O 1
ATOM 584 N N . ASP A 1 81 ? 6.204 -6.690 5.425 1.00 98.06 81 ASP A N 1
ATOM 585 C CA . ASP A 1 81 ? 7.546 -6.768 4.819 1.00 98.06 81 ASP A CA 1
ATOM 586 C C . ASP A 1 81 ? 7.731 -5.772 3.648 1.00 98.06 81 ASP A C 1
ATOM 588 O O . ASP A 1 81 ? 7.881 -6.169 2.485 1.00 98.06 81 ASP A O 1
ATOM 592 N N . PRO A 1 82 ? 7.713 -4.449 3.907 1.00 97.31 82 PRO A N 1
ATOM 593 C CA . PRO A 1 82 ? 8.001 -3.456 2.872 1.00 97.31 82 PRO A CA 1
ATOM 594 C C . PRO A 1 82 ? 9.442 -3.517 2.360 1.00 97.31 82 PRO A C 1
ATOM 596 O O . PRO A 1 82 ? 9.690 -3.229 1.190 1.00 97.31 82 PRO A O 1
ATOM 599 N N . ALA A 1 83 ? 10.396 -3.887 3.218 1.00 97.62 83 ALA A N 1
ATOM 600 C CA . ALA A 1 83 ? 11.807 -3.941 2.854 1.00 97.62 83 ALA A CA 1
ATOM 601 C C . ALA A 1 83 ? 12.078 -5.060 1.839 1.00 97.62 83 ALA A C 1
ATOM 603 O O . ALA A 1 83 ? 12.700 -4.816 0.803 1.00 97.62 83 ALA A O 1
ATOM 604 N N . GLY A 1 84 ? 11.556 -6.265 2.085 1.00 97.75 84 GLY A N 1
ATOM 605 C CA . GLY A 1 84 ? 11.668 -7.384 1.156 1.00 97.75 84 GLY A CA 1
ATOM 606 C C . GLY A 1 84 ? 10.933 -7.138 -0.161 1.00 97.75 84 GLY A C 1
ATOM 607 O O . GLY A 1 84 ? 11.401 -7.585 -1.211 1.00 97.75 84 GLY A O 1
ATOM 608 N N . HIS A 1 85 ? 9.824 -6.390 -0.147 1.00 97.88 85 HIS A N 1
ATOM 609 C CA . HIS A 1 85 ? 9.182 -5.926 -1.380 1.00 97.88 85 HIS A CA 1
ATOM 610 C C . HIS A 1 85 ? 10.097 -4.987 -2.179 1.00 97.88 85 HIS A C 1
ATOM 612 O O . HIS A 1 85 ? 10.346 -5.241 -3.355 1.00 97.88 85 HIS A O 1
ATOM 618 N N . ALA A 1 86 ? 10.662 -3.963 -1.534 1.00 96.81 86 ALA A N 1
ATOM 619 C CA . ALA A 1 86 ? 11.526 -2.982 -2.191 1.00 96.81 86 ALA A CA 1
ATOM 620 C C . ALA A 1 86 ? 12.804 -3.603 -2.781 1.00 96.81 86 ALA A C 1
ATOM 622 O O . ALA A 1 86 ? 13.205 -3.249 -3.888 1.00 96.81 86 ALA A O 1
ATOM 623 N N . VAL A 1 87 ? 13.430 -4.555 -2.079 1.00 97.19 87 VAL A N 1
ATOM 624 C CA . VAL A 1 87 ? 14.614 -5.272 -2.589 1.00 97.19 87 VAL A CA 1
ATOM 625 C C . VAL A 1 87 ? 14.286 -6.048 -3.866 1.00 97.19 87 VAL A C 1
ATOM 627 O O . VAL A 1 87 ? 15.071 -6.026 -4.813 1.00 97.19 87 VAL A O 1
ATOM 630 N N . ARG A 1 88 ? 13.121 -6.706 -3.917 1.00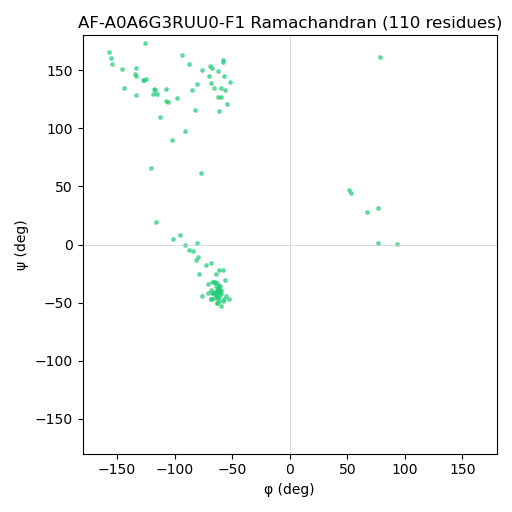 96.06 88 ARG A N 1
ATOM 631 C CA . ARG A 1 88 ? 12.674 -7.449 -5.105 1.00 96.06 88 ARG A CA 1
ATOM 632 C C . ARG A 1 88 ? 12.349 -6.523 -6.274 1.00 96.06 88 ARG A C 1
ATOM 634 O O . ARG A 1 88 ? 12.825 -6.780 -7.373 1.00 96.06 88 ARG A O 1
ATOM 641 N N . GLU A 1 89 ? 11.604 -5.445 -6.033 1.00 95.88 89 GLU A N 1
ATOM 642 C CA . GLU A 1 89 ? 11.289 -4.452 -7.072 1.00 95.88 89 GLU A CA 1
ATOM 643 C C . GLU A 1 89 ? 12.566 -3.818 -7.644 1.00 95.88 89 GLU A C 1
ATOM 645 O O . GLU A 1 89 ? 12.695 -3.649 -8.856 1.00 95.88 89 GLU A O 1
ATOM 650 N N . LEU A 1 90 ? 13.556 -3.520 -6.794 1.00 96.25 90 LEU A N 1
ATOM 651 C CA . LEU A 1 90 ? 14.848 -3.004 -7.244 1.00 96.25 90 LEU A CA 1
ATOM 652 C C . LEU A 1 90 ? 15.608 -4.016 -8.113 1.00 96.25 90 LEU A C 1
ATOM 654 O O . LEU A 1 90 ? 16.174 -3.620 -9.131 1.00 96.25 90 LEU A O 1
ATOM 658 N N . ALA A 1 91 ? 15.626 -5.293 -7.727 1.00 97.00 91 ALA A N 1
ATOM 659 C CA . ALA A 1 91 ? 16.277 -6.346 -8.504 1.00 97.00 91 ALA A CA 1
ATOM 660 C C . ALA A 1 91 ? 15.618 -6.524 -9.883 1.00 97.00 91 ALA A C 1
ATOM 662 O O . ALA A 1 91 ? 16.312 -6.517 -10.896 1.00 97.00 91 ALA A O 1
ATOM 663 N N . GLU A 1 92 ? 14.286 -6.574 -9.942 1.00 95.31 92 GLU A N 1
ATOM 664 C CA . GLU A 1 92 ? 13.540 -6.694 -11.203 1.00 95.31 92 GLU A CA 1
ATOM 665 C C . GLU A 1 92 ? 13.764 -5.477 -12.116 1.00 95.31 92 GLU A C 1
ATOM 667 O O . GLU A 1 92 ? 13.995 -5.611 -13.318 1.00 95.31 92 GLU A O 1
ATOM 672 N N . ARG A 1 93 ? 13.807 -4.266 -11.547 1.00 95.44 93 ARG A N 1
ATOM 673 C CA . ARG A 1 93 ? 14.170 -3.056 -12.302 1.00 95.44 93 ARG A CA 1
ATOM 674 C C . ARG A 1 93 ? 15.60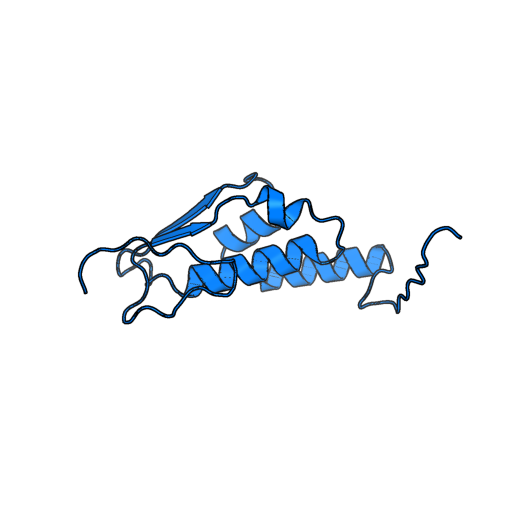4 -3.090 -12.812 1.00 95.44 93 ARG A C 1
ATOM 676 O O . ARG A 1 93 ? 15.851 -2.581 -13.903 1.00 95.44 93 ARG A O 1
ATOM 683 N N . ALA A 1 94 ? 16.532 -3.665 -12.048 1.00 97.00 94 ALA A N 1
ATOM 684 C CA . ALA A 1 94 ? 17.912 -3.841 -12.483 1.00 97.00 94 ALA A CA 1
ATOM 685 C C . ALA A 1 94 ? 17.999 -4.765 -13.704 1.00 97.00 94 ALA A C 1
ATOM 687 O O . ALA A 1 94 ? 18.676 -4.420 -14.672 1.00 97.00 94 ALA A O 1
ATOM 688 N N . GLU A 1 95 ? 17.265 -5.879 -13.690 1.00 97.06 95 GLU A N 1
ATOM 689 C CA . GLU A 1 95 ? 17.190 -6.828 -14.810 1.00 97.06 95 GLU A CA 1
ATOM 690 C C . GLU A 1 95 ? 16.581 -6.199 -16.072 1.00 97.06 95 GLU A C 1
ATOM 692 O O . GLU A 1 95 ? 17.063 -6.439 -17.179 1.00 97.06 95 GLU A O 1
ATOM 697 N N . LEU A 1 96 ? 15.560 -5.352 -15.912 1.00 95.06 96 LEU A N 1
ATOM 698 C CA . LEU A 1 96 ? 14.864 -4.689 -17.021 1.00 95.06 96 LEU A CA 1
ATOM 699 C C . LEU A 1 96 ? 15.502 -3.356 -17.454 1.00 95.06 96 LEU A C 1
ATOM 701 O O . LEU A 1 96 ? 15.050 -2.739 -18.419 1.00 95.06 96 LEU A O 1
ATOM 705 N N . GLY A 1 97 ? 16.534 -2.882 -16.751 1.00 95.56 97 GLY A N 1
ATOM 706 C CA . GLY A 1 97 ? 17.174 -1.593 -17.029 1.00 95.56 97 GLY A CA 1
ATOM 707 C C . GLY A 1 97 ? 16.280 -0.378 -16.748 1.00 95.56 97 GLY A C 1
ATOM 708 O O . GLY A 1 97 ? 16.445 0.669 -17.378 1.00 95.56 97 GLY A O 1
ATOM 709 N N . PHE A 1 98 ? 15.332 -0.484 -15.816 1.00 94.69 98 PHE A N 1
ATOM 710 C CA . PHE A 1 98 ? 14.434 0.608 -15.428 1.00 94.69 98 PHE A CA 1
ATOM 711 C C . PHE A 1 98 ? 15.021 1.495 -14.316 1.00 94.69 98 PHE A C 1
ATOM 713 O O . PHE A 1 98 ? 15.854 1.046 -13.525 1.00 94.69 98 PHE A O 1
ATOM 720 N N . PRO A 1 99 ? 14.598 2.770 -14.191 1.00 93.94 99 PRO A N 1
ATOM 721 C CA . PRO A 1 99 ? 14.992 3.597 -13.055 1.00 93.94 99 PRO A CA 1
ATOM 722 C C . PRO A 1 99 ? 14.705 2.885 -11.719 1.00 93.94 99 PRO A C 1
ATOM 724 O O . PRO A 1 99 ? 13.646 2.277 -11.581 1.00 93.94 99 PRO A O 1
ATOM 727 N N . PRO A 1 100 ? 15.599 2.971 -10.716 1.00 93.38 100 PRO A N 1
ATOM 728 C CA . PRO A 1 100 ? 16.705 3.925 -10.614 1.00 93.38 100 PRO A CA 1
ATOM 729 C C . PRO A 1 100 ? 18.043 3.458 -11.213 1.00 93.38 100 PRO A C 1
ATOM 731 O O . PRO A 1 100 ? 19.000 4.235 -11.165 1.00 93.38 100 PRO A O 1
ATOM 734 N N . VAL A 1 101 ? 18.141 2.239 -11.766 1.00 95.25 101 VAL A N 1
ATOM 735 C CA . VAL A 1 101 ? 19.417 1.738 -12.323 1.00 95.25 101 VAL A CA 1
ATOM 736 C C . VAL A 1 101 ? 19.795 2.415 -13.642 1.00 95.25 101 VAL A C 1
ATOM 738 O O . VAL A 1 101 ? 20.955 2.408 -14.043 1.00 95.25 101 VAL A O 1
ATOM 741 N N . SER A 1 102 ? 18.822 3.057 -14.283 1.00 95.25 102 SER A N 1
ATOM 742 C CA . SER A 1 102 ? 18.991 3.876 -15.476 1.00 95.25 102 SER A CA 1
ATOM 743 C C . SER A 1 102 ? 18.417 5.283 -15.277 1.00 95.25 102 SER A C 1
ATOM 745 O O . SER A 1 102 ? 17.805 5.617 -14.254 1.00 95.25 102 SER A O 1
ATOM 747 N N . ARG A 1 103 ? 18.648 6.151 -16.264 1.00 94.50 103 ARG A N 1
ATOM 748 C CA . ARG A 1 103 ? 17.992 7.456 -16.391 1.00 94.50 103 ARG A CA 1
ATOM 749 C C . ARG A 1 103 ? 17.004 7.371 -17.546 1.00 94.50 103 ARG A C 1
ATOM 751 O O . ARG A 1 103 ? 17.355 6.880 -18.613 1.00 94.50 103 ARG A O 1
ATOM 758 N N . MET A 1 104 ? 15.793 7.867 -17.329 1.00 89.94 104 MET A N 1
ATOM 759 C CA . MET A 1 104 ? 14.724 7.867 -18.324 1.00 89.94 104 MET A CA 1
ATOM 760 C C . MET A 1 104 ? 14.162 9.281 -18.468 1.00 89.94 104 MET A C 1
ATOM 762 O O . MET A 1 104 ? 14.020 9.996 -17.477 1.00 89.94 104 MET A O 1
ATOM 766 N N . ALA A 1 105 ? 13.838 9.665 -19.700 1.00 91.94 105 ALA A N 1
ATOM 767 C CA . ALA A 1 105 ? 13.124 10.889 -20.032 1.00 91.94 105 ALA A CA 1
ATOM 768 C C . ALA A 1 105 ? 12.029 10.557 -21.053 1.00 91.94 105 ALA A C 1
ATOM 770 O O . ALA A 1 105 ? 12.209 9.667 -21.884 1.00 91.94 105 ALA A O 1
ATOM 771 N N . SER A 1 106 ? 10.902 11.265 -20.986 1.00 89.31 106 SER A N 1
ATOM 772 C CA . SER A 1 106 ? 9.830 11.178 -21.980 1.00 89.31 106 SER A CA 1
ATOM 773 C C . SER A 1 106 ? 9.536 12.573 -22.522 1.00 89.31 106 SER A C 1
ATOM 775 O O . SER A 1 106 ? 9.608 13.556 -21.785 1.00 89.31 106 SER A O 1
ATOM 777 N N . VAL A 1 107 ? 9.239 12.657 -23.817 1.00 93.31 107 VAL A N 1
ATOM 778 C CA . VAL A 1 107 ? 8.806 13.887 -24.485 1.00 93.31 107 VAL A CA 1
ATOM 779 C C . VAL A 1 107 ? 7.412 13.622 -25.028 1.00 93.31 107 VAL A C 1
ATOM 781 O O . VAL A 1 107 ? 7.183 12.603 -25.675 1.00 93.31 107 VAL A O 1
ATOM 784 N N . SER A 1 108 ? 6.478 14.520 -24.732 1.00 92.50 108 SER A N 1
ATOM 785 C CA . SER A 1 108 ? 5.100 14.456 -25.215 1.00 92.50 108 SER A CA 1
ATOM 786 C C . SER A 1 108 ? 4.677 15.824 -25.745 1.00 92.50 108 SER A C 1
ATOM 788 O O . SER A 1 108 ? 5.205 16.850 -25.316 1.00 92.50 108 SER A O 1
ATOM 790 N N . GLY A 1 109 ? 3.750 15.830 -26.699 1.00 94.50 109 GLY A N 1
ATOM 791 C CA . GLY A 1 109 ? 3.186 17.025 -27.320 1.00 94.50 109 GLY A CA 1
ATOM 792 C C . GLY A 1 109 ? 1.793 16.714 -27.860 1.00 94.50 109 GLY A C 1
ATOM 793 O O . GLY A 1 109 ? 1.475 15.548 -28.104 1.00 94.50 109 GLY A O 1
ATOM 794 N N . ALA A 1 110 ? 0.950 17.738 -27.988 1.00 91.75 110 ALA A N 1
ATOM 795 C CA . ALA A 1 110 ? -0.354 17.576 -28.620 1.00 91.75 110 ALA A CA 1
ATOM 796 C C . ALA A 1 110 ? -0.179 17.147 -30.093 1.00 91.75 110 ALA A C 1
ATOM 798 O O . ALA A 1 110 ? 0.822 17.533 -30.706 1.00 91.75 110 ALA A O 1
ATOM 799 N N . PRO A 1 111 ? -1.117 16.368 -30.668 1.00 78.25 111 PRO A N 1
ATOM 800 C CA . PRO A 1 111 ? -1.242 16.337 -32.122 1.00 78.25 111 PRO A CA 1
ATOM 801 C C . PRO A 1 111 ? -1.490 17.772 -32.617 1.00 78.25 111 PRO A C 1
ATOM 803 O O . PRO A 1 111 ? -2.108 18.555 -31.894 1.00 78.25 111 PRO A O 1
ATOM 806 N N . GLU A 1 112 ? -0.943 18.101 -33.788 1.00 77.31 112 GLU A N 1
ATOM 807 C CA . GLU A 1 112 ? -0.906 19.458 -34.369 1.00 77.31 112 GLU A CA 1
ATOM 808 C C . GLU A 1 112 ? -2.249 20.205 -34.345 1.00 77.31 112 GLU A C 1
ATOM 810 O O . GLU A 1 112 ? -3.293 19.579 -34.649 1.00 77.31 112 GLU A O 1
#

Nearest PDB structures (foldseek):
  8fak-assembly1_H  TM=8.285E-01  e=2.753E-02  Escherichia coli K-12
  6dcr-assembly2_B  TM=6.910E-01  e=6.807E-02  Escherichia coli K-12
  6dcr-assembly1_A  TM=7.557E-01  e=2.480E-01  Escherichia coli K-12

Foldseek 3Di:
DPDDDDDDDQPGDDQDDQADLEEEAPDLVVQQVDPDLCSLVVSLVSLVVNQVRFHDVVVNYYYHYDDDCPDPSNVCVVVVNSPVVVVVSVVVCCVVVHPPNHDDDDDDDDDD